Protein AF-A0A920TEP0-F1 (afdb_monomer_lite)

Secondary structure (DSSP, 8-state):
---PPP-SSSTT--HHHHHHHHTTSTT---PPEEEEEEEEEE--SSSSEEEEEEEEEESS--SS-SEEEEEEE---HHHHHHHHTT-

pLDDT: mean 78.76, std 13.92, range [46.84, 94.69]

Sequence (87 aa):
MSIYKTPWTAESLTIEWISSILSTIDEYTSNKITGLRKEIISEGRGFSGEVWRIQLLYEDHPKGSKSIVAKFSSRKTQTQRIVKDML

Radius of gyration: 15.25 Å; chains: 1; bounding box: 32×20×47 Å

Foldseek 3Di:
DPPDPDDLDPVSDDQVVVLVVLVVPPPDDNFRFPDWDKDFPALDDVHQWTKIKIATHTPDDDPDDRIDIDTHGHPDPVSVVVVVVVD

Structure (mmCIF, N/CA/C/O backbone):
data_AF-A0A920TEP0-F1
#
_entry.id   AF-A0A920TEP0-F1
#
loop_
_atom_site.group_PDB
_atom_site.id
_atom_site.type_symbol
_atom_site.label_atom_id
_atom_site.label_alt_id
_atom_site.label_comp_id
_atom_site.label_asym_id
_atom_site.label_entity_id
_atom_site.label_seq_id
_atom_site.pdbx_PDB_ins_code
_atom_site.Cartn_x
_atom_site.Cartn_y
_atom_site.Cartn_z
_atom_site.occupancy
_atom_site.B_iso_or_equiv
_atom_site.auth_seq_id
_atom_site.auth_comp_id
_atom_site.auth_asym_id
_atom_site.auth_atom_id
_atom_site.pdbx_PDB_model_num
ATOM 1 N N . MET A 1 1 ? -19.974 8.475 1.734 1.00 50.31 1 MET A N 1
ATOM 2 C CA . MET A 1 1 ? -18.698 7.796 1.420 1.00 50.31 1 MET A CA 1
ATOM 3 C C . MET A 1 1 ? -17.761 8.820 0.813 1.00 50.31 1 MET A C 1
ATOM 5 O O . MET A 1 1 ? -18.112 9.405 -0.203 1.00 50.31 1 MET A O 1
ATOM 9 N N . SER A 1 2 ? -16.618 9.085 1.444 1.00 57.72 2 SER A N 1
ATOM 10 C CA . SER A 1 2 ? -15.570 9.886 0.808 1.00 57.72 2 SER A CA 1
ATOM 11 C C . SER A 1 2 ? -14.968 9.060 -0.323 1.00 57.72 2 SER A C 1
ATOM 13 O O . SER A 1 2 ? -14.480 7.959 -0.088 1.00 57.72 2 SER A O 1
ATOM 15 N N . ILE A 1 3 ? -15.046 9.554 -1.558 1.00 73.69 3 ILE A N 1
ATOM 16 C CA . ILE A 1 3 ? -14.429 8.883 -2.705 1.00 73.69 3 ILE A CA 1
ATOM 17 C C . ILE A 1 3 ? -12.951 9.265 -2.695 1.00 73.69 3 ILE A C 1
ATOM 19 O O . ILE A 1 3 ? -12.564 10.326 -3.187 1.00 73.69 3 ILE A O 1
ATOM 23 N N . TYR A 1 4 ? -12.120 8.424 -2.087 1.00 80.81 4 TYR A N 1
ATOM 24 C CA . TYR A 1 4 ? -10.676 8.606 -2.146 1.00 80.81 4 TYR A CA 1
ATOM 25 C C . TYR A 1 4 ? -10.183 8.275 -3.560 1.00 80.81 4 TYR A C 1
ATOM 27 O O . TYR A 1 4 ? -10.499 7.218 -4.107 1.00 80.81 4 TYR A O 1
ATOM 35 N N . LYS A 1 5 ? -9.400 9.175 -4.167 1.00 85.94 5 LYS A N 1
ATOM 36 C CA . LYS A 1 5 ? -8.789 8.918 -5.479 1.00 85.94 5 LYS A CA 1
ATOM 37 C C . LYS A 1 5 ? -7.853 7.713 -5.386 1.00 85.94 5 LYS A C 1
ATOM 39 O O . LYS A 1 5 ? -7.041 7.647 -4.467 1.00 85.94 5 LYS A O 1
ATOM 44 N N . THR A 1 6 ? -7.940 6.800 -6.353 1.00 89.00 6 THR A N 1
ATOM 45 C CA . THR A 1 6 ? -7.037 5.646 -6.445 1.00 89.00 6 THR A CA 1
ATOM 46 C C . THR A 1 6 ? -5.578 6.114 -6.511 1.00 89.00 6 THR A C 1
ATOM 48 O O . THR A 1 6 ? -5.233 6.894 -7.405 1.00 89.00 6 THR A O 1
ATOM 51 N N . PRO A 1 7 ? -4.707 5.661 -5.594 1.00 91.44 7 PRO A N 1
ATOM 52 C CA . PRO A 1 7 ? -3.301 6.009 -5.612 1.00 91.44 7 PRO A CA 1
ATOM 53 C C . PRO A 1 7 ? -2.598 5.182 -6.686 1.00 91.44 7 PRO A C 1
ATOM 55 O O . PRO A 1 7 ? -2.430 3.973 -6.558 1.00 91.44 7 PRO A O 1
ATOM 58 N N . TRP A 1 8 ? -2.156 5.848 -7.749 1.00 89.44 8 TRP A N 1
ATOM 59 C CA . TRP A 1 8 ? -1.399 5.219 -8.840 1.00 89.44 8 TRP A CA 1
ATOM 60 C C . TRP A 1 8 ? 0.085 5.014 -8.516 1.00 89.44 8 TRP A C 1
ATOM 62 O O . TRP A 1 8 ? 0.829 4.462 -9.323 1.00 89.44 8 TRP A O 1
ATOM 72 N N . THR A 1 9 ? 0.526 5.470 -7.343 1.00 89.81 9 THR A N 1
ATOM 73 C CA . THR A 1 9 ? 1.899 5.324 -6.862 1.00 89.81 9 THR A CA 1
ATOM 74 C C . THR A 1 9 ? 1.918 4.988 -5.377 1.00 89.81 9 THR A C 1
ATOM 76 O O . THR A 1 9 ? 0.980 5.328 -4.648 1.00 89.81 9 THR A O 1
ATOM 79 N N . ALA A 1 10 ? 3.003 4.363 -4.916 1.00 90.06 10 ALA A N 1
ATOM 80 C CA . ALA A 1 10 ? 3.179 4.042 -3.505 1.00 90.06 10 ALA A CA 1
ATOM 81 C C . ALA A 1 10 ? 3.173 5.307 -2.638 1.00 90.06 10 ALA A C 1
ATOM 83 O O . ALA A 1 10 ? 2.588 5.331 -1.561 1.00 90.06 10 ALA A O 1
ATOM 84 N N . GLU A 1 11 ? 3.774 6.395 -3.101 1.00 90.56 11 GLU A N 1
ATOM 85 C CA . GLU A 1 11 ? 3.883 7.657 -2.378 1.00 90.56 11 GLU A CA 1
ATOM 86 C C . GLU A 1 11 ? 2.521 8.330 -2.205 1.00 90.56 11 GLU A C 1
ATOM 88 O O . GLU A 1 11 ? 2.238 8.817 -1.114 1.00 90.56 11 GLU A O 1
ATOM 93 N N . SER A 1 12 ? 1.647 8.255 -3.212 1.00 92.31 12 SER A N 1
ATOM 94 C CA . SER A 1 12 ? 0.274 8.780 -3.146 1.00 92.31 12 SER A CA 1
ATOM 95 C C . SER A 1 12 ? -0.664 7.977 -2.237 1.00 92.31 12 SER A C 1
ATOM 97 O O . SER A 1 12 ? -1.776 8.421 -1.974 1.00 92.31 12 SER A O 1
ATOM 99 N N . LEU A 1 13 ? -0.252 6.795 -1.775 1.00 92.38 13 LEU A N 1
ATOM 100 C CA . LEU A 1 13 ? -1.025 5.961 -0.855 1.00 92.38 13 LEU A CA 1
ATOM 101 C C . LEU A 1 13 ? -1.166 6.647 0.515 1.00 92.38 13 LEU A C 1
ATOM 103 O O . LEU A 1 13 ? -0.152 6.951 1.154 1.00 92.38 13 LEU A O 1
ATOM 107 N N . THR A 1 14 ? -2.396 6.848 0.987 1.00 93.12 14 THR A N 1
ATOM 108 C CA . THR A 1 14 ? -2.678 7.482 2.286 1.00 93.12 14 THR A CA 1
ATOM 109 C C . THR A 1 14 ? -3.310 6.509 3.280 1.00 93.12 14 THR A C 1
ATOM 111 O O . THR A 1 14 ? -3.807 5.444 2.901 1.00 93.12 14 THR A O 1
ATOM 114 N N . ILE A 1 15 ? -3.284 6.875 4.565 1.00 91.69 15 ILE A N 1
ATOM 115 C CA . ILE A 1 15 ? -3.904 6.094 5.645 1.00 91.69 15 ILE A CA 1
ATOM 116 C C . ILE A 1 15 ? -5.410 5.990 5.413 1.00 91.69 15 ILE A C 1
ATOM 118 O O . ILE A 1 15 ? -5.983 4.917 5.576 1.00 91.69 15 ILE A O 1
ATOM 122 N N . GLU A 1 16 ? -6.044 7.081 4.994 1.00 90.56 16 GLU A N 1
ATOM 123 C CA . GLU A 1 16 ? -7.486 7.166 4.784 1.00 90.56 16 GLU A CA 1
ATOM 124 C C . GLU A 1 16 ? -7.922 6.281 3.619 1.00 90.56 16 GLU A C 1
ATOM 126 O O . GLU A 1 16 ? -8.910 5.559 3.738 1.00 90.56 16 GLU A O 1
ATOM 131 N N . TRP A 1 17 ? -7.154 6.274 2.522 1.00 92.06 17 TRP A N 1
ATOM 132 C CA . TRP A 1 17 ? -7.440 5.399 1.389 1.00 92.06 17 TRP A CA 1
ATOM 133 C C . TRP A 1 17 ? -7.333 3.924 1.792 1.00 92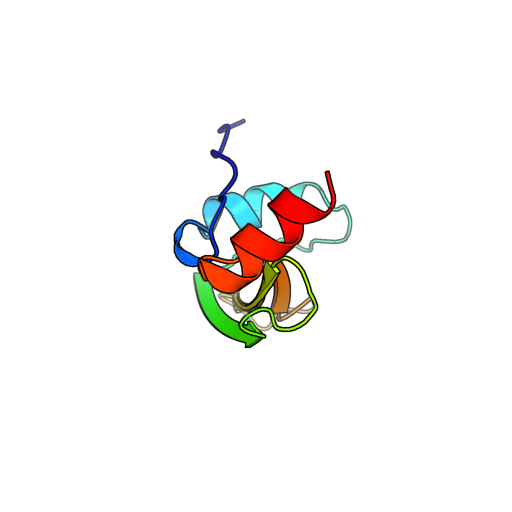.06 17 TRP A C 1
ATOM 135 O O . TRP A 1 17 ? -8.268 3.162 1.556 1.00 92.06 17 TRP A O 1
ATOM 145 N N . ILE A 1 18 ? -6.237 3.517 2.451 1.00 89.50 18 ILE A N 1
ATOM 146 C CA . ILE A 1 18 ? -6.071 2.118 2.887 1.00 89.50 18 ILE A CA 1
ATOM 147 C C . ILE A 1 18 ? -7.159 1.734 3.884 1.00 89.50 18 ILE A C 1
ATOM 149 O O . ILE A 1 18 ? -7.768 0.683 3.730 1.00 89.50 18 ILE A O 1
ATOM 153 N N . SER A 1 19 ? -7.422 2.580 4.880 1.00 87.62 19 SER A N 1
ATOM 154 C CA . SER A 1 19 ? -8.447 2.314 5.894 1.00 87.62 19 SER A CA 1
ATOM 155 C C . SER A 1 19 ? -9.825 2.165 5.253 1.00 87.62 19 SER A C 1
ATOM 157 O O . SER A 1 19 ? -10.575 1.268 5.622 1.00 87.62 19 SER A O 1
ATOM 159 N N . SER A 1 20 ? -10.136 2.978 4.238 1.00 87.56 20 SER A N 1
ATOM 160 C CA . SER A 1 20 ? -11.383 2.862 3.481 1.00 87.56 20 SER A CA 1
ATOM 161 C C . SER A 1 20 ? -11.490 1.543 2.721 1.00 87.56 20 SER A C 1
ATOM 163 O O . SER A 1 20 ? -12.577 0.981 2.687 1.00 87.56 20 SER A O 1
ATOM 165 N N . ILE A 1 21 ? -10.409 1.039 2.123 1.00 86.69 21 ILE A N 1
ATOM 166 C CA . ILE A 1 21 ? -10.426 -0.247 1.407 1.00 86.69 21 ILE A CA 1
ATOM 167 C C . ILE A 1 21 ? -10.467 -1.421 2.385 1.00 86.69 21 ILE A C 1
ATOM 169 O O . ILE A 1 21 ? -11.240 -2.350 2.200 1.00 86.69 21 ILE A O 1
ATOM 173 N N . LEU A 1 22 ? -9.674 -1.382 3.455 1.00 82.19 22 LEU A N 1
ATOM 174 C CA . LEU A 1 22 ? -9.675 -2.446 4.457 1.00 82.19 22 LEU A CA 1
ATOM 175 C C . LEU A 1 22 ? -11.013 -2.529 5.196 1.00 82.19 22 LEU A C 1
ATOM 177 O O . LEU A 1 22 ? -11.454 -3.629 5.497 1.00 82.19 22 LEU A O 1
ATOM 181 N N . SER A 1 23 ? -11.705 -1.403 5.401 1.00 81.19 23 SER A N 1
ATOM 182 C CA . SER A 1 23 ? -13.043 -1.394 6.007 1.00 81.19 23 SER A CA 1
ATOM 183 C C . SER A 1 23 ? -14.113 -2.134 5.197 1.00 81.19 23 SER A C 1
ATOM 185 O O . SER A 1 23 ? -15.160 -2.448 5.751 1.00 81.19 23 SER A O 1
ATOM 187 N N . THR A 1 24 ? -13.876 -2.422 3.909 1.00 82.06 24 THR A N 1
ATOM 188 C CA . THR A 1 24 ? -14.802 -3.227 3.092 1.00 82.06 24 THR A CA 1
ATOM 189 C C . THR A 1 24 ? -14.521 -4.726 3.175 1.00 82.06 24 THR A C 1
ATOM 191 O O . THR A 1 24 ? -15.188 -5.499 2.495 1.00 82.06 24 THR A O 1
ATOM 194 N N . ILE A 1 25 ? -13.499 -5.145 3.923 1.00 79.38 25 ILE A N 1
ATOM 195 C CA . ILE A 1 25 ? -13.134 -6.548 4.106 1.00 79.38 25 ILE A CA 1
ATOM 196 C C . ILE A 1 25 ? -13.673 -6.978 5.471 1.00 79.38 25 ILE A C 1
ATOM 198 O O . ILE A 1 25 ? -13.230 -6.452 6.489 1.00 79.38 25 ILE A O 1
ATOM 202 N N . ASP A 1 26 ? -14.597 -7.942 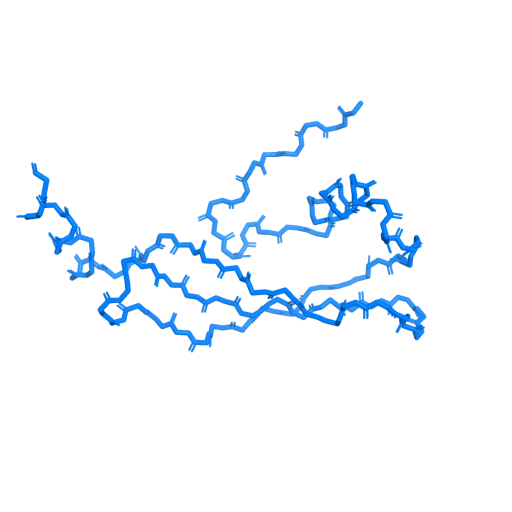5.495 1.00 64.19 26 ASP A N 1
ATOM 203 C CA . ASP A 1 26 ? -15.311 -8.377 6.713 1.00 64.19 26 ASP A CA 1
ATOM 204 C C . ASP A 1 26 ? -14.381 -8.820 7.861 1.00 64.19 26 ASP A C 1
ATOM 206 O O . ASP A 1 26 ? -14.732 -8.727 9.035 1.00 64.19 26 ASP A O 1
ATOM 210 N N . GLU A 1 27 ? -13.165 -9.266 7.540 1.00 68.94 27 GLU A N 1
ATOM 211 C CA . GLU A 1 27 ? -12.152 -9.708 8.507 1.00 68.94 27 GLU A CA 1
ATOM 212 C C . GLU A 1 27 ? -11.318 -8.561 9.109 1.00 68.94 27 GLU A C 1
ATOM 214 O O . GLU A 1 27 ? -10.491 -8.787 9.999 1.00 68.94 27 GLU A O 1
ATOM 219 N N . TYR A 1 28 ? -11.495 -7.320 8.644 1.00 67.06 28 TYR A N 1
ATOM 220 C CA . TYR A 1 28 ? -10.753 -6.183 9.174 1.00 67.06 28 TYR A CA 1
ATOM 221 C C . TYR A 1 28 ? -11.330 -5.735 10.521 1.00 67.06 28 TYR A C 1
ATOM 223 O O . TYR A 1 28 ? -12.196 -4.867 10.619 1.00 67.06 28 TYR A O 1
ATOM 231 N N . THR A 1 29 ? -10.798 -6.313 11.598 1.00 63.41 29 THR A N 1
ATOM 232 C CA . THR A 1 29 ? -10.989 -5.793 12.955 1.00 63.41 29 THR A CA 1
ATOM 233 C C . THR A 1 29 ? -10.469 -4.357 13.023 1.00 63.41 29 THR A C 1
ATOM 235 O O . THR A 1 29 ? -9.330 -4.111 12.625 1.00 63.41 29 THR A O 1
ATOM 238 N N . SER A 1 30 ? -11.305 -3.444 13.526 1.00 64.25 30 SER A N 1
ATOM 239 C CA . SER A 1 30 ? -11.238 -1.973 13.462 1.00 64.25 30 SER A CA 1
ATOM 240 C C . SER A 1 30 ? -10.034 -1.297 14.145 1.00 64.25 30 SER A C 1
ATOM 242 O O . SER A 1 30 ? -10.183 -0.260 14.795 1.00 64.25 30 SER A O 1
ATOM 244 N N . ASN A 1 31 ? -8.836 -1.864 14.049 1.00 75.50 31 ASN A N 1
ATOM 245 C CA . ASN A 1 31 ? -7.645 -1.275 14.635 1.00 75.50 31 ASN A CA 1
ATOM 246 C C . ASN A 1 31 ? -7.211 -0.083 13.787 1.00 75.50 31 ASN A C 1
ATOM 248 O O . ASN A 1 31 ? -6.887 -0.218 12.608 1.00 75.50 31 ASN A O 1
ATOM 252 N N . LYS A 1 32 ? -7.185 1.091 14.412 1.00 86.00 32 LYS A N 1
ATOM 253 C CA . LYS A 1 32 ? -6.847 2.347 13.754 1.00 86.00 32 LYS A CA 1
ATOM 254 C C . LYS A 1 32 ? -5.396 2.332 13.273 1.00 86.00 32 LYS A C 1
ATOM 256 O O . LYS A 1 32 ? -4.462 2.205 14.068 1.00 86.00 32 LYS A O 1
ATOM 261 N N . ILE A 1 33 ? -5.219 2.476 11.961 1.00 88.69 33 ILE A N 1
ATOM 262 C CA . ILE A 1 33 ? -3.909 2.691 11.340 1.00 88.69 33 ILE A CA 1
ATOM 263 C C . ILE A 1 33 ? -3.479 4.129 11.646 1.00 88.69 33 ILE A C 1
ATOM 265 O O . ILE A 1 33 ? -4.207 5.078 11.363 1.00 88.69 33 ILE A O 1
ATOM 269 N N . THR A 1 34 ? -2.292 4.291 12.218 1.00 91.25 34 THR A N 1
ATOM 270 C CA . THR A 1 34 ? -1.703 5.585 12.598 1.00 91.25 34 THR A CA 1
ATOM 271 C C . THR A 1 34 ? -0.580 6.012 11.663 1.00 91.25 34 THR A C 1
ATOM 273 O O . THR A 1 34 ? -0.216 7.184 11.625 1.00 91.25 34 THR A O 1
ATOM 276 N N . GLY A 1 35 ? -0.037 5.080 10.878 1.00 91.56 35 GLY A N 1
ATOM 277 C CA . GLY A 1 35 ? 1.074 5.365 9.987 1.00 91.56 35 GLY A CA 1
ATOM 278 C C . GLY A 1 35 ? 1.290 4.297 8.927 1.00 91.56 35 GLY A C 1
ATOM 279 O O . GLY A 1 35 ? 0.846 3.157 9.052 1.00 91.56 35 GLY A O 1
ATOM 280 N N . LEU A 1 36 ? 2.018 4.686 7.882 1.00 93.75 36 LEU A N 1
ATOM 281 C CA . LEU A 1 36 ? 2.455 3.805 6.807 1.00 93.75 36 LEU A CA 1
ATOM 282 C C . LEU A 1 36 ? 3.961 3.942 6.635 1.00 93.75 36 LEU A C 1
ATOM 284 O 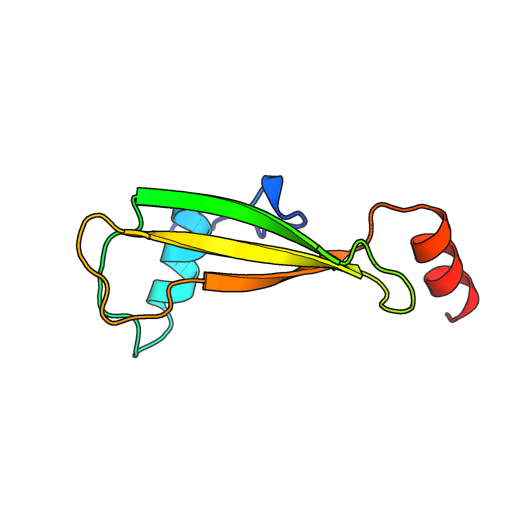O . LEU A 1 36 ? 4.462 5.052 6.450 1.00 93.75 36 LEU A O 1
ATOM 288 N N . ARG A 1 37 ? 4.675 2.818 6.611 1.00 94.44 37 ARG A N 1
ATOM 289 C CA . ARG A 1 37 ? 6.072 2.783 6.167 1.00 94.44 37 ARG A CA 1
ATOM 290 C C . ARG A 1 37 ? 6.158 2.047 4.840 1.00 94.44 37 ARG A C 1
ATOM 292 O O . ARG A 1 37 ? 5.655 0.937 4.702 1.00 94.44 37 ARG A O 1
ATOM 299 N N . LYS A 1 38 ? 6.771 2.693 3.854 1.00 94.44 38 LYS A N 1
ATOM 300 C CA . LYS A 1 38 ? 6.799 2.237 2.464 1.00 94.44 38 LYS A CA 1
ATOM 301 C C . LYS A 1 38 ? 8.225 1.850 2.111 1.00 94.44 38 LYS A C 1
ATOM 303 O O . LYS A 1 38 ? 9.142 2.640 2.309 1.00 94.44 38 LYS A O 1
ATOM 308 N N . GLU A 1 39 ? 8.395 0.639 1.613 1.00 94.06 39 GLU A N 1
ATOM 309 C CA . GLU A 1 39 ? 9.688 0.083 1.235 1.00 94.06 39 GLU A CA 1
ATOM 310 C C . GLU A 1 39 ? 9.573 -0.516 -0.162 1.00 94.06 39 GLU A C 1
ATOM 312 O O . GLU A 1 39 ? 8.688 -1.334 -0.421 1.00 94.06 39 GLU A O 1
ATOM 317 N N . ILE A 1 40 ? 10.457 -0.115 -1.072 1.00 90.75 40 ILE A N 1
ATOM 318 C CA . ILE A 1 40 ? 10.548 -0.756 -2.379 1.00 90.75 40 ILE A CA 1
ATOM 319 C C . ILE A 1 40 ? 11.231 -2.115 -2.208 1.00 90.75 40 ILE A C 1
ATOM 321 O O . ILE A 1 40 ? 12.329 -2.204 -1.666 1.00 90.75 40 ILE A O 1
ATOM 325 N N . ILE A 1 41 ? 10.567 -3.183 -2.646 1.00 90.44 41 ILE A N 1
ATOM 326 C CA . ILE A 1 41 ? 11.102 -4.553 -2.563 1.00 90.44 41 ILE A CA 1
ATOM 327 C C . ILE A 1 41 ? 11.476 -5.114 -3.937 1.00 90.44 41 ILE A C 1
ATOM 329 O O . ILE A 1 41 ? 12.210 -6.092 -4.027 1.00 90.44 41 ILE A O 1
ATOM 333 N N . SER A 1 42 ? 10.999 -4.493 -5.019 1.00 85.62 42 SER A N 1
ATOM 334 C CA . SER A 1 42 ? 11.471 -4.754 -6.378 1.00 85.62 42 SER A CA 1
ATOM 335 C C . SER A 1 42 ? 11.279 -3.527 -7.258 1.00 85.62 42 SER A C 1
ATOM 337 O O . SER A 1 42 ? 10.185 -2.974 -7.344 1.00 85.62 42 SER A O 1
ATOM 339 N N . GLU A 1 43 ? 12.332 -3.140 -7.972 1.00 79.19 43 GLU A N 1
ATOM 340 C CA . GLU A 1 43 ? 12.304 -2.021 -8.920 1.00 79.19 43 GLU A CA 1
ATOM 341 C C . GLU A 1 43 ? 11.790 -2.414 -10.321 1.00 79.19 43 GLU A C 1
ATOM 343 O O . GLU A 1 43 ? 11.871 -1.616 -11.255 1.00 79.19 43 GLU A O 1
ATOM 348 N N . GLY A 1 44 ? 11.311 -3.651 -10.499 1.00 69.50 44 GLY A N 1
ATOM 349 C CA . GLY A 1 44 ? 10.744 -4.120 -11.766 1.00 69.50 44 GL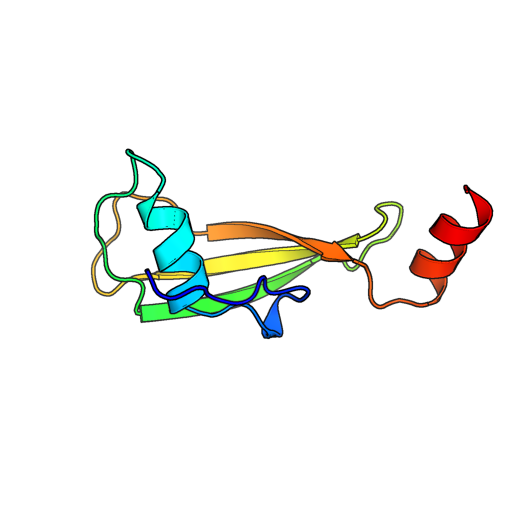Y A CA 1
ATOM 350 C C . GLY A 1 44 ? 11.788 -4.450 -12.839 1.00 69.50 44 GLY A C 1
ATOM 351 O O . GLY A 1 44 ? 11.869 -3.776 -13.867 1.00 69.50 44 GLY A O 1
ATOM 352 N N . ARG A 1 45 ? 12.564 -5.528 -12.635 1.00 57.59 45 ARG A N 1
ATOM 353 C CA . ARG A 1 45 ? 13.227 -6.254 -13.738 1.00 57.59 45 ARG A CA 1
ATOM 354 C C . ARG A 1 45 ? 12.395 -7.486 -14.087 1.00 57.59 45 ARG A C 1
ATOM 356 O O . ARG A 1 45 ? 12.100 -8.284 -13.203 1.00 57.59 45 ARG A O 1
ATOM 363 N N . GLY A 1 46 ? 11.981 -7.621 -15.345 1.00 58.75 46 GLY A N 1
ATOM 364 C CA . GLY A 1 46 ? 11.162 -8.743 -15.837 1.00 58.75 46 GLY A CA 1
ATOM 365 C C . GLY A 1 46 ? 9.678 -8.695 -15.439 1.00 58.75 46 GLY A C 1
ATOM 366 O O . GLY A 1 46 ? 8.833 -9.161 -16.193 1.00 58.75 46 GLY A O 1
ATOM 367 N N . PHE A 1 47 ? 9.337 -8.067 -14.311 1.00 52.88 47 PHE A N 1
ATOM 368 C CA . PHE A 1 47 ? 7.961 -7.739 -13.944 1.00 52.88 47 PHE A CA 1
ATOM 369 C C . PHE A 1 47 ? 7.657 -6.306 -14.373 1.00 52.88 47 PHE A C 1
ATOM 371 O O . PHE A 1 47 ? 8.366 -5.383 -13.984 1.00 52.88 47 PHE A O 1
ATOM 378 N N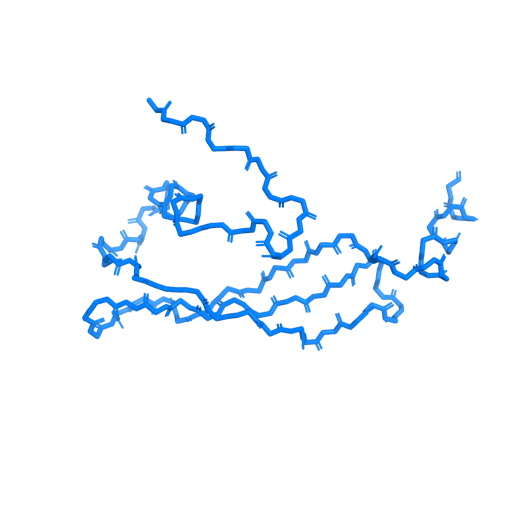 . SER A 1 48 ? 6.587 -6.111 -15.140 1.00 63.66 48 SER A N 1
ATOM 379 C CA . SER A 1 48 ? 6.144 -4.840 -15.741 1.00 63.66 48 SER A CA 1
ATOM 380 C C . SER A 1 48 ? 5.798 -3.709 -14.745 1.00 63.66 48 SER A C 1
ATOM 382 O O . SER A 1 48 ? 5.158 -2.729 -15.117 1.00 63.66 48 SER A O 1
ATOM 384 N N . GLY A 1 49 ? 6.177 -3.832 -13.469 1.00 74.62 49 GLY A N 1
ATOM 385 C CA . GLY A 1 49 ? 5.844 -2.908 -12.394 1.00 74.62 49 GLY A CA 1
ATOM 386 C C . GLY A 1 49 ? 6.829 -2.939 -11.224 1.00 74.62 49 GLY A C 1
ATOM 387 O O . GLY A 1 49 ? 7.525 -3.930 -11.008 1.00 74.62 49 GLY A O 1
ATOM 388 N N . GLU A 1 50 ? 6.856 -1.847 -10.465 1.00 87.56 50 GLU A N 1
ATOM 389 C CA . GLU A 1 50 ? 7.544 -1.754 -9.176 1.00 87.56 50 GLU A CA 1
ATOM 390 C C . GLU A 1 50 ? 6.690 -2.404 -8.086 1.00 87.56 50 GLU A C 1
ATOM 392 O O . GLU A 1 50 ? 5.463 -2.268 -8.071 1.00 87.56 50 GLU A O 1
ATOM 397 N N . VAL A 1 51 ? 7.336 -3.105 -7.157 1.00 89.81 51 VAL A N 1
ATOM 398 C CA . VAL A 1 51 ? 6.667 -3.772 -6.039 1.00 89.81 51 VAL A CA 1
ATOM 399 C C . VAL A 1 51 ? 7.124 -3.142 -4.735 1.00 89.81 51 VAL A C 1
ATOM 401 O O . VAL A 1 51 ? 8.321 -3.031 -4.462 1.00 89.81 51 VAL A O 1
ATOM 404 N N . TRP A 1 52 ? 6.148 -2.764 -3.921 1.00 93.06 52 TRP A N 1
ATOM 405 C CA . TRP A 1 52 ? 6.336 -2.085 -2.652 1.00 93.06 52 TRP A CA 1
ATOM 406 C C . TRP A 1 52 ? 5.731 -2.899 -1.517 1.00 93.06 52 TRP A C 1
ATOM 408 O O . TRP A 1 52 ? 4.620 -3.421 -1.621 1.00 93.06 52 TRP A O 1
ATOM 418 N N . ARG A 1 53 ? 6.452 -2.967 -0.402 1.00 94.25 53 ARG A N 1
ATOM 419 C CA . ARG A 1 53 ? 5.927 -3.402 0.885 1.00 94.25 53 ARG A CA 1
ATOM 420 C C . ARG A 1 53 ? 5.454 -2.174 1.652 1.00 94.25 53 ARG A C 1
ATOM 422 O O . ARG A 1 53 ? 6.216 -1.240 1.887 1.00 94.25 53 ARG A O 1
ATOM 429 N N . ILE A 1 54 ? 4.194 -2.197 2.060 1.00 94.69 54 ILE A N 1
ATOM 430 C CA . ILE A 1 54 ? 3.568 -1.165 2.879 1.00 94.69 54 ILE A CA 1
ATOM 431 C C . ILE A 1 54 ? 3.362 -1.757 4.268 1.00 94.69 54 ILE A C 1
ATOM 433 O O . ILE A 1 54 ? 2.496 -2.606 4.457 1.00 94.69 54 ILE A O 1
ATOM 437 N N . GLN A 1 55 ? 4.181 -1.355 5.233 1.00 93.25 55 GLN A N 1
ATOM 438 C CA . GLN A 1 55 ? 3.999 -1.708 6.638 1.00 93.25 55 GLN A CA 1
ATOM 439 C C . GLN A 1 55 ? 2.927 -0.802 7.245 1.00 93.25 55 GLN A C 1
ATOM 441 O O . GLN A 1 55 ? 2.990 0.423 7.104 1.00 93.25 55 GLN A O 1
ATOM 446 N N . LEU A 1 56 ? 1.954 -1.419 7.908 1.00 90.88 56 LEU A N 1
ATOM 447 C CA . LEU A 1 56 ? 0.855 -0.743 8.584 1.00 90.88 56 LEU A CA 1
ATOM 448 C C . LEU A 1 56 ? 1.234 -0.562 10.054 1.00 90.88 56 LEU A C 1
ATOM 450 O O . LEU A 1 56 ? 1.498 -1.541 10.755 1.00 90.88 56 LEU A O 1
ATOM 454 N N . LEU A 1 57 ? 1.285 0.687 10.509 1.00 90.12 57 LEU A N 1
ATOM 455 C CA . LEU A 1 57 ? 1.496 1.026 11.912 1.00 90.12 57 LEU A CA 1
ATOM 456 C C . LEU A 1 57 ? 0.128 1.253 12.550 1.00 90.12 57 LEU A C 1
ATOM 458 O O . LEU A 1 57 ? -0.688 1.994 12.003 1.00 90.12 57 LEU A O 1
ATOM 462 N N . TYR A 1 58 ? -0.121 0.603 13.680 1.00 88.75 58 TYR A N 1
ATOM 463 C CA . TYR A 1 58 ? -1.391 0.661 14.397 1.00 88.75 58 TYR A CA 1
ATOM 464 C C . TYR A 1 58 ? -1.196 1.335 15.755 1.00 88.75 58 TYR A C 1
ATOM 466 O O . TYR A 1 58 ? -0.092 1.318 16.297 1.00 88.75 58 TYR A O 1
ATOM 474 N N . GLU A 1 59 ? -2.265 1.933 16.282 1.00 84.75 59 GLU A N 1
ATOM 475 C CA . GLU A 1 59 ? -2.276 2.542 17.623 1.00 84.75 59 GLU A CA 1
ATOM 476 C C . GLU A 1 59 ? -2.016 1.498 18.726 1.00 84.75 59 GLU A C 1
ATOM 478 O O . GLU A 1 59 ? -1.218 1.743 19.625 1.00 84.75 59 GLU A O 1
ATOM 483 N N . ASP A 1 60 ? -2.597 0.302 18.578 1.00 82.50 60 ASP A N 1
ATOM 484 C CA . ASP A 1 60 ? -2.452 -0.841 19.488 1.00 82.50 60 ASP A CA 1
ATOM 485 C C . ASP A 1 60 ? -1.836 -2.064 18.796 1.00 82.50 60 ASP A C 1
ATOM 487 O O . ASP A 1 60 ? -1.720 -2.103 17.572 1.00 82.50 60 ASP A O 1
ATOM 491 N N . HIS A 1 61 ? -1.498 -3.107 19.569 1.00 69.38 61 HIS A N 1
ATOM 492 C CA . HIS A 1 61 ? -0.995 -4.388 19.056 1.00 69.38 61 HIS A CA 1
ATOM 493 C C . HIS A 1 61 ? -2.035 -5.058 18.139 1.00 69.38 61 HIS A C 1
ATOM 495 O O . HIS A 1 61 ? -3.012 -5.635 18.629 1.00 69.38 61 HIS A O 1
ATOM 501 N N . PRO A 1 62 ? -1.853 -5.022 16.806 1.00 68.12 62 PRO A N 1
ATOM 502 C CA . PRO A 1 62 ? -2.871 -5.501 15.892 1.00 68.12 62 PRO A CA 1
ATOM 503 C C . PRO A 1 62 ? -2.880 -7.028 15.852 1.00 68.12 62 PRO A C 1
ATOM 505 O O . PRO A 1 62 ? -1.830 -7.665 15.751 1.00 68.12 62 PRO A O 1
ATOM 508 N N . LYS A 1 63 ? -4.081 -7.616 15.870 1.00 65.12 63 LYS A N 1
ATOM 509 C CA . LYS A 1 63 ? -4.285 -9.043 15.567 1.00 65.12 63 LYS A CA 1
ATOM 510 C C . LYS A 1 63 ? -4.301 -9.339 14.057 1.00 65.12 63 LYS A C 1
ATOM 512 O O . LYS A 1 63 ? -4.379 -10.501 13.678 1.00 65.12 63 LYS A O 1
ATOM 517 N N . GLY A 1 64 ? -4.218 -8.308 13.211 1.00 68.25 64 GLY A N 1
ATOM 518 C CA . GLY A 1 64 ? -4.308 -8.412 11.752 1.00 68.25 64 GLY A CA 1
ATOM 519 C C . GLY A 1 64 ? -2.977 -8.284 11.002 1.00 68.25 64 GLY A C 1
ATOM 520 O O . GLY A 1 64 ? -1.889 -8.232 11.583 1.00 68.25 64 GLY A O 1
ATOM 521 N N . SER A 1 65 ? -3.083 -8.203 9.675 1.00 73.50 65 SER A N 1
ATOM 522 C CA . SER A 1 65 ? -1.950 -8.044 8.761 1.00 73.50 65 SER A CA 1
ATOM 523 C C . SER A 1 65 ? -1.120 -6.800 9.088 1.00 73.50 65 SER A C 1
ATOM 525 O O . SER A 1 65 ? -1.618 -5.673 9.112 1.00 73.50 65 SER A O 1
ATOM 527 N N . LYS A 1 66 ? 0.183 -7.010 9.299 1.00 85.25 66 LYS A N 1
ATOM 528 C CA . LYS A 1 66 ? 1.166 -5.950 9.597 1.00 85.25 66 LYS A CA 1
ATOM 529 C C . LYS A 1 66 ? 1.728 -5.281 8.344 1.00 85.25 66 LYS A C 1
ATOM 531 O O . LYS A 1 66 ? 2.374 -4.240 8.427 1.00 85.25 66 LYS A O 1
ATOM 536 N N . SER A 1 67 ? 1.517 -5.886 7.180 1.00 89.62 67 SER A N 1
ATOM 537 C CA . SER A 1 67 ? 1.997 -5.351 5.912 1.00 89.62 67 SER A CA 1
ATOM 538 C C . SER A 1 67 ? 1.140 -5.794 4.738 1.00 89.62 67 SER A C 1
ATOM 540 O O . SER A 1 67 ? 0.616 -6.904 4.743 1.00 89.62 67 SER A O 1
ATOM 542 N N . ILE A 1 68 ? 1.095 -4.956 3.709 1.00 89.69 68 ILE A N 1
ATOM 543 C CA . ILE A 1 68 ? 0.488 -5.225 2.405 1.00 89.69 68 ILE A CA 1
ATOM 544 C C . ILE A 1 68 ? 1.593 -5.178 1.344 1.00 89.69 68 ILE A C 1
ATOM 546 O O . ILE A 1 68 ? 2.541 -4.397 1.458 1.00 89.69 68 ILE A O 1
ATOM 550 N N . VAL A 1 69 ? 1.477 -6.003 0.305 1.00 91.06 69 VAL A N 1
ATOM 551 C CA . VAL A 1 69 ? 2.309 -5.895 -0.899 1.00 91.06 69 VAL A CA 1
ATOM 552 C C . VAL A 1 69 ? 1.486 -5.232 -1.995 1.00 91.06 69 VAL A C 1
ATOM 554 O O . VAL A 1 69 ? 0.402 -5.703 -2.327 1.00 91.06 69 VAL A O 1
ATOM 557 N N . ALA A 1 70 ? 2.001 -4.139 -2.549 1.00 90.25 70 ALA A N 1
ATOM 558 C CA . ALA A 1 70 ? 1.357 -3.377 -3.608 1.00 90.25 70 ALA A CA 1
ATOM 559 C C . ALA A 1 70 ? 2.243 -3.352 -4.856 1.00 90.25 70 ALA A C 1
ATOM 561 O O . ALA A 1 70 ? 3.458 -3.155 -4.773 1.00 90.25 70 ALA A O 1
ATOM 562 N N . LYS A 1 71 ? 1.624 -3.545 -6.021 1.00 90.25 71 LYS A N 1
ATOM 563 C CA . LYS A 1 71 ? 2.281 -3.454 -7.324 1.00 90.25 71 LYS A CA 1
ATOM 564 C C . LYS A 1 71 ? 1.808 -2.191 -8.031 1.00 90.25 71 LYS A C 1
ATOM 566 O O . LYS A 1 71 ? 0.608 -1.985 -8.183 1.00 90.25 71 LYS A O 1
ATOM 571 N N . PHE A 1 72 ? 2.757 -1.390 -8.495 1.00 87.62 72 PHE A N 1
ATOM 572 C CA . PHE A 1 72 ? 2.519 -0.177 -9.270 1.00 87.62 72 PHE A CA 1
ATOM 573 C C . PHE A 1 72 ? 3.197 -0.286 -10.632 1.00 87.62 72 PHE A C 1
ATOM 575 O O . PHE A 1 72 ? 4.117 -1.085 -10.818 1.00 87.62 72 PHE A O 1
ATOM 582 N N . SER A 1 73 ? 2.762 0.518 -11.599 1.00 82.44 73 SER A N 1
ATOM 583 C CA . SER A 1 73 ? 3.470 0.647 -12.874 1.00 82.44 73 SER A CA 1
ATOM 584 C C . SER A 1 73 ? 4.907 1.110 -12.633 1.00 82.44 73 SER A C 1
ATOM 586 O O . SER A 1 73 ? 5.150 1.976 -11.794 1.00 82.44 73 SER A O 1
ATOM 588 N N . SER A 1 74 ? 5.865 0.537 -13.364 1.00 75.12 74 SER A N 1
ATOM 589 C CA . SER A 1 74 ? 7.270 0.921 -13.209 1.00 75.12 74 SER A CA 1
ATOM 590 C C . SER A 1 74 ? 7.492 2.348 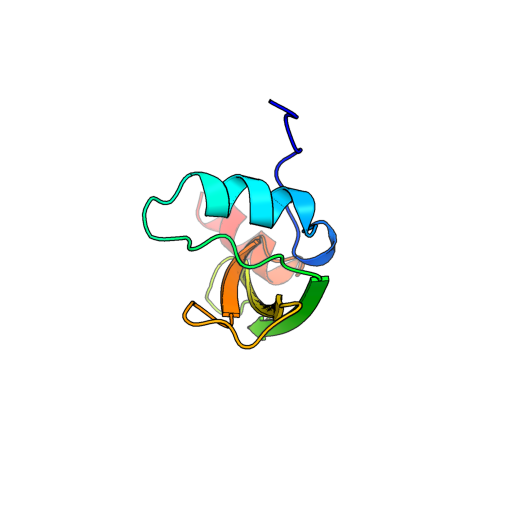-13.705 1.00 75.12 74 SER A C 1
ATOM 592 O O . SER A 1 74 ? 6.958 2.743 -14.746 1.00 75.12 74 SER A O 1
ATOM 594 N N . ARG A 1 75 ? 8.318 3.115 -12.991 1.00 72.94 75 ARG A N 1
ATOM 595 C CA . ARG A 1 75 ? 8.768 4.447 -13.409 1.00 72.94 75 ARG A CA 1
ATOM 596 C C . ARG A 1 75 ? 10.005 4.394 -14.302 1.00 72.94 75 ARG A C 1
ATOM 598 O O . ARG A 1 75 ? 10.371 5.405 -14.894 1.00 72.94 75 ARG A O 1
ATOM 605 N N . LYS A 1 76 ? 10.651 3.229 -14.428 1.00 70.31 76 LYS A N 1
ATOM 606 C CA . LYS A 1 76 ? 11.828 3.057 -15.284 1.00 70.31 76 LYS A CA 1
ATOM 607 C C . LYS A 1 76 ? 11.419 3.022 -16.751 1.00 70.31 76 LYS A C 1
ATOM 609 O O . LYS A 1 76 ? 10.716 2.117 -17.199 1.00 70.31 76 LYS A O 1
ATOM 614 N N . THR A 1 77 ? 11.951 3.962 -17.526 1.00 62.66 77 THR A N 1
ATOM 615 C CA . THR A 1 77 ? 11.700 4.088 -18.969 1.00 62.66 77 THR A CA 1
ATOM 616 C C . THR A 1 77 ? 12.028 2.807 -19.741 1.00 62.66 77 THR A C 1
ATOM 618 O O . THR A 1 77 ? 11.327 2.464 -20.688 1.00 62.66 77 THR A O 1
ATOM 621 N N . GLN A 1 78 ? 13.065 2.066 -19.329 1.00 59.94 78 GLN A N 1
ATOM 622 C CA . GLN A 1 78 ? 13.419 0.776 -19.938 1.00 59.94 78 GLN A CA 1
ATOM 623 C C . GLN A 1 78 ? 12.308 -0.270 -19.767 1.00 59.94 78 GLN A C 1
ATOM 625 O O . GLN A 1 78 ? 11.933 -0.922 -20.736 1.00 59.94 78 GLN A O 1
ATOM 630 N N . THR A 1 79 ? 11.728 -0.382 -18.570 1.00 58.28 79 THR A N 1
ATOM 631 C CA . THR A 1 79 ? 10.632 -1.321 -18.284 1.00 58.28 79 THR A CA 1
ATOM 632 C C . THR A 1 79 ? 9.340 -0.911 -18.996 1.00 58.28 79 THR A C 1
ATOM 634 O O . THR A 1 79 ? 8.601 -1.766 -19.474 1.00 58.28 79 THR A O 1
ATOM 637 N N . GLN A 1 80 ? 9.092 0.392 -19.150 1.00 58.03 80 GLN A N 1
ATOM 638 C CA . GLN A 1 80 ? 7.945 0.903 -19.913 1.00 58.03 80 GLN A CA 1
ATOM 639 C C . GLN A 1 80 ? 8.052 0.631 -21.423 1.00 58.03 80 GLN A C 1
ATOM 641 O O . GLN A 1 80 ? 7.030 0.422 -22.072 1.00 58.03 80 GLN A O 1
ATOM 646 N N . ARG A 1 81 ? 9.268 0.621 -21.992 1.00 56.56 81 ARG A N 1
ATOM 647 C CA . ARG A 1 81 ? 9.490 0.302 -23.415 1.00 56.56 81 ARG A CA 1
ATOM 648 C C . ARG A 1 81 ? 9.191 -1.160 -23.739 1.00 56.56 81 ARG A C 1
ATOM 650 O O . ARG A 1 81 ? 8.511 -1.411 -24.720 1.00 56.56 81 ARG A O 1
ATOM 657 N N . ILE A 1 82 ? 9.578 -2.092 -22.864 1.00 57.75 82 ILE A N 1
ATOM 658 C CA . ILE A 1 82 ? 9.285 -3.527 -23.047 1.00 57.75 82 ILE A CA 1
ATOM 659 C C . ILE A 1 82 ? 7.774 -3.781 -23.168 1.00 57.75 82 ILE A C 1
ATOM 661 O O . ILE A 1 82 ? 7.352 -4.599 -23.973 1.00 57.75 82 ILE A O 1
ATOM 665 N N . VAL A 1 83 ? 6.948 -3.057 -22.403 1.00 55.53 83 VAL A N 1
ATOM 666 C CA . VAL A 1 83 ? 5.481 -3.181 -22.484 1.00 55.53 83 VAL A CA 1
ATOM 667 C C . VAL A 1 83 ? 4.930 -2.631 -23.803 1.00 55.53 83 VAL A C 1
ATOM 669 O O . VAL A 1 83 ? 3.959 -3.173 -24.316 1.00 55.53 83 VAL A O 1
ATOM 672 N N . LYS A 1 84 ? 5.535 -1.573 -24.359 1.00 55.12 84 LYS A N 1
ATOM 673 C CA . LYS A 1 84 ? 5.103 -0.993 -25.640 1.00 55.12 84 LYS A CA 1
ATOM 674 C C . LYS A 1 84 ? 5.422 -1.879 -26.840 1.00 55.12 84 LYS A C 1
ATOM 676 O O . LYS A 1 84 ? 4.653 -1.860 -27.784 1.00 55.12 84 LYS A O 1
ATOM 681 N N . ASP A 1 85 ? 6.511 -2.639 -26.786 1.00 54.41 85 ASP A N 1
ATOM 682 C CA . ASP A 1 85 ? 6.926 -3.512 -27.893 1.00 54.41 85 ASP A CA 1
ATOM 683 C C . ASP A 1 85 ? 6.207 -4.882 -27.882 1.00 54.41 85 ASP A C 1
ATOM 685 O O . ASP A 1 85 ? 6.383 -5.678 -28.801 1.00 54.41 85 ASP A O 1
ATOM 689 N N . MET A 1 86 ? 5.410 -5.176 -26.844 1.00 51.12 86 MET A N 1
ATOM 690 C CA . MET A 1 86 ? 4.612 -6.409 -26.707 1.00 51.12 86 MET A CA 1
ATOM 691 C C . MET A 1 86 ? 3.103 -6.214 -26.970 1.00 51.12 86 MET A C 1
ATOM 693 O O . MET A 1 86 ? 2.343 -7.172 -26.815 1.00 51.12 86 MET A O 1
ATOM 697 N N . LEU A 1 87 ? 2.668 -5.000 -27.324 1.00 46.84 87 LEU A N 1
ATOM 698 C CA . LEU A 1 87 ? 1.288 -4.643 -27.692 1.00 46.84 87 LEU A CA 1
ATOM 699 C C . LEU A 1 87 ? 1.207 -4.313 -29.183 1.00 46.84 87 LEU A C 1
ATOM 701 O O . LEU A 1 87 ? 0.177 -4.677 -29.789 1.00 46.84 87 LEU A O 1
#